Protein AF-A6TQS7-F1 (afdb_monomer_lite)

Organism: Alkaliphilus metalliredigens (strain QYMF) (NCBI:txid293826)

Radius of gyration: 16.56 Å; chains: 1; bounding box: 32×31×40 Å

pLDDT: mean 90.75, std 10.79, range [45.81, 98.19]

Secondary structure (DSSP, 8-state):
-----EETTEEGGGS-HHHHHHHHHHHHHHHHHHHHHHHHHHHHTT--HHHHHHHHT--

Foldseek 3Di:
DPPFDADPNHGPVPDDPVVNVVVVVVVVVVVVVVLVVVLVVCVVVVHDPVVNCVVVVHD

Sequence (59 aa):
MKTRITVGGVPWEELTEDHQQRVKDFVTGHVRRIVSEEVNSMIEKGKSMEEIKRFLKIN

Structure (mmCIF, N/CA/C/O backbone):
data_AF-A6TQS7-F1
#
_entry.id   AF-A6TQS7-F1
#
loop_
_atom_site.group_PDB
_atom_site.id
_atom_site.type_symbol
_atom_site.label_atom_id
_atom_site.label_alt_id
_atom_site.label_comp_id
_atom_site.label_asym_id
_atom_site.label_entity_id
_atom_site.label_seq_id
_atom_site.pdbx_PDB_ins_code
_atom_site.Cartn_x
_atom_site.Cartn_y
_atom_site.Cartn_z
_atom_site.occupancy
_atom_site.B_iso_or_equiv
_atom_site.auth_seq_id
_atom_site.auth_comp_id
_atom_site.auth_asym_id
_atom_site.auth_atom_i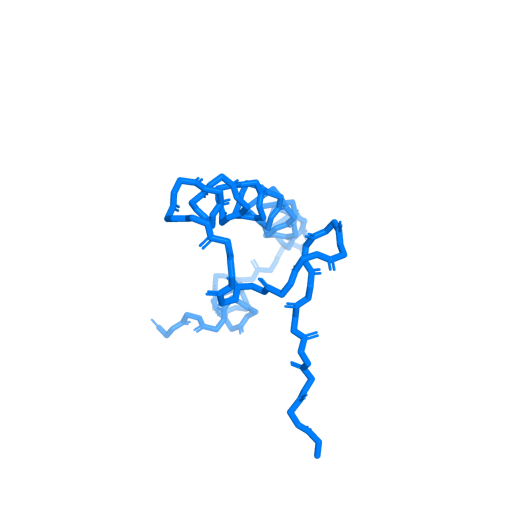d
_atom_site.pdbx_PDB_model_num
ATOM 1 N N . MET A 1 1 ? 1.512 -24.934 -12.424 1.00 45.81 1 MET A N 1
ATOM 2 C CA . MET A 1 1 ? 1.781 -23.806 -13.346 1.00 45.81 1 MET A CA 1
ATOM 3 C C . MET A 1 1 ? 2.288 -22.630 -12.529 1.00 45.81 1 MET A C 1
ATOM 5 O O . MET A 1 1 ? 1.590 -22.234 -11.608 1.00 45.81 1 MET A O 1
ATOM 9 N N . LYS A 1 2 ? 3.484 -22.095 -12.810 1.00 52.97 2 LYS A N 1
ATOM 10 C CA . LYS A 1 2 ? 3.882 -20.784 -12.272 1.00 52.97 2 LYS A CA 1
ATOM 11 C C . LYS A 1 2 ? 3.146 -19.723 -13.091 1.00 52.97 2 LYS A C 1
ATOM 13 O O . LYS A 1 2 ? 3.338 -19.671 -14.304 1.00 52.97 2 LYS A O 1
ATOM 18 N N . THR A 1 3 ? 2.279 -18.937 -12.464 1.00 57.28 3 THR A N 1
ATOM 19 C CA . THR A 1 3 ? 1.627 -17.796 -13.117 1.00 57.28 3 THR A CA 1
ATOM 20 C C . THR A 1 3 ? 2.717 -16.807 -13.520 1.00 57.28 3 THR A C 1
ATOM 22 O O . THR A 1 3 ? 3.361 -16.219 -12.654 1.00 57.28 3 THR A O 1
ATOM 25 N N . ARG A 1 4 ? 2.990 -16.673 -14.823 1.00 68.50 4 ARG A N 1
ATOM 26 C CA . ARG A 1 4 ? 3.942 -15.673 -15.321 1.00 68.50 4 ARG A CA 1
ATOM 27 C C . ARG A 1 4 ? 3.284 -14.305 -15.193 1.00 68.50 4 ARG A C 1
ATOM 29 O O . ARG A 1 4 ? 2.256 -14.063 -15.817 1.00 68.50 4 ARG A O 1
ATOM 36 N N . ILE A 1 5 ? 3.854 -13.438 -14.363 1.00 79.00 5 ILE A N 1
ATOM 37 C CA . ILE A 1 5 ? 3.422 -12.044 -14.272 1.00 79.00 5 ILE A CA 1
ATOM 38 C C . ILE A 1 5 ? 3.980 -11.328 -15.498 1.00 79.00 5 ILE A C 1
ATOM 40 O O . ILE A 1 5 ? 5.191 -11.322 -15.711 1.00 79.00 5 ILE A O 1
ATOM 44 N N . THR A 1 6 ? 3.100 -10.744 -16.306 1.00 83.00 6 THR A N 1
ATOM 45 C CA . THR A 1 6 ? 3.481 -9.910 -17.449 1.00 83.00 6 THR A CA 1
ATOM 46 C C . THR A 1 6 ? 3.004 -8.484 -17.226 1.00 83.00 6 THR A C 1
ATOM 48 O O . THR A 1 6 ? 1.845 -8.281 -16.863 1.00 83.00 6 THR A O 1
ATOM 51 N N . VAL A 1 7 ? 3.857 -7.498 -17.494 1.00 79.44 7 VAL A N 1
ATOM 52 C CA . VAL A 1 7 ? 3.496 -6.074 -17.489 1.00 79.44 7 VAL A CA 1
ATOM 53 C C . VAL A 1 7 ? 3.542 -5.581 -18.929 1.00 79.44 7 VAL A C 1
ATOM 55 O O . VAL A 1 7 ? 4.581 -5.656 -19.576 1.00 79.44 7 VAL A O 1
ATOM 58 N N . GLY A 1 8 ? 2.401 -5.136 -19.464 1.00 81.62 8 GLY A N 1
ATOM 59 C CA . GLY A 1 8 ? 2.315 -4.694 -20.863 1.00 81.62 8 GLY A CA 1
ATOM 60 C C . GLY A 1 8 ? 2.648 -5.787 -21.889 1.00 81.62 8 GLY A C 1
ATOM 61 O O . GLY A 1 8 ? 3.124 -5.476 -22.972 1.00 81.62 8 GLY A O 1
ATOM 62 N N . GLY A 1 9 ? 2.443 -7.063 -21.542 1.00 85.12 9 GLY A N 1
ATOM 63 C CA . GLY A 1 9 ? 2.779 -8.209 -22.398 1.00 85.12 9 GLY A CA 1
ATOM 64 C C . GLY A 1 9 ? 4.221 -8.713 -22.273 1.00 85.12 9 GLY A C 1
ATOM 65 O O . GLY A 1 9 ? 4.530 -9.764 -22.826 1.00 85.12 9 GLY A O 1
ATOM 66 N N . VAL A 1 10 ? 5.077 -8.033 -21.503 1.00 86.31 10 VAL A N 1
ATOM 67 C CA . VAL A 1 10 ? 6.465 -8.451 -21.249 1.00 86.31 10 VAL A CA 1
ATOM 68 C C . VAL A 1 10 ? 6.546 -9.189 -19.909 1.00 86.31 10 VAL A C 1
ATOM 70 O O . VAL A 1 10 ? 6.025 -8.677 -18.910 1.00 86.31 10 VAL A O 1
ATOM 73 N N . PRO A 1 11 ? 7.157 -10.385 -19.839 1.00 91.19 11 PRO A N 1
ATOM 74 C CA . PRO A 1 11 ? 7.400 -11.079 -18.577 1.00 91.19 11 PRO A CA 1
ATOM 75 C C . PRO A 1 11 ? 8.174 -10.211 -17.582 1.00 91.19 11 PRO A C 1
ATOM 77 O O . PRO A 1 11 ? 9.124 -9.530 -17.948 1.00 91.19 11 PRO A O 1
ATOM 80 N N . TRP A 1 12 ? 7.797 -10.266 -16.304 1.00 89.75 12 TRP A N 1
ATOM 81 C CA . TRP A 1 12 ? 8.436 -9.485 -15.239 1.00 89.75 12 TRP A CA 1
ATOM 82 C C . TRP A 1 12 ? 9.965 -9.624 -15.223 1.00 89.75 12 TRP A C 1
ATOM 84 O O . TRP A 1 12 ? 10.68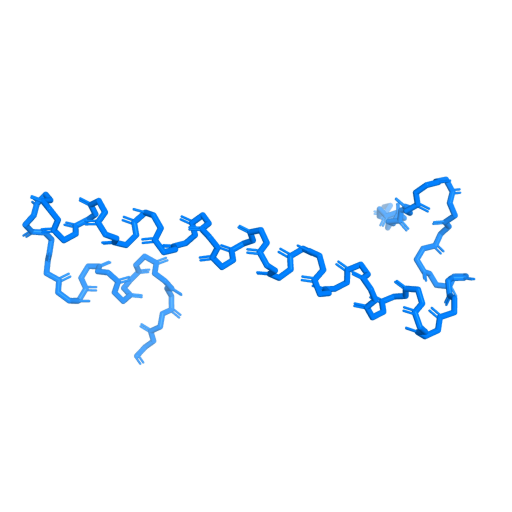0 -8.639 -15.068 1.00 89.75 12 TRP A O 1
ATOM 94 N N . GLU A 1 13 ? 10.454 -10.847 -15.416 1.00 90.50 13 GLU A N 1
ATOM 95 C CA . GLU A 1 13 ? 11.882 -11.187 -15.364 1.00 90.50 13 GLU A CA 1
ATOM 96 C C . GLU A 1 13 ? 12.674 -10.651 -16.568 1.00 90.50 13 GLU A C 1
ATOM 98 O O . GLU A 1 13 ? 13.897 -10.600 -16.523 1.00 90.50 13 GLU A O 1
ATOM 103 N N . GLU A 1 14 ? 11.978 -10.213 -17.621 1.00 92.38 14 GLU A N 1
ATOM 104 C CA . GLU A 1 14 ? 12.560 -9.590 -18.816 1.00 92.38 14 GLU A CA 1
ATOM 105 C C . GLU A 1 14 ? 12.526 -8.051 -18.752 1.00 92.38 14 GLU A C 1
ATOM 107 O O . GLU A 1 14 ? 13.085 -7.376 -19.617 1.00 92.38 14 GLU A O 1
ATOM 112 N N . LEU A 1 15 ? 11.884 -7.467 -17.733 1.00 90.44 15 LEU A N 1
ATOM 113 C CA . LEU A 1 15 ? 11.895 -6.021 -17.515 1.00 90.44 15 LEU A CA 1
ATOM 114 C C . LEU A 1 15 ? 13.245 -5.567 -16.956 1.00 90.44 15 LEU A C 1
ATOM 116 O O . LEU A 1 15 ? 13.812 -6.208 -16.073 1.00 90.44 15 LEU A O 1
ATOM 120 N N . THR A 1 16 ? 13.712 -4.399 -17.400 1.00 94.31 16 THR A N 1
ATOM 121 C CA . THR A 1 16 ? 14.864 -3.734 -16.775 1.00 94.31 16 THR A CA 1
ATOM 122 C C . THR A 1 16 ? 14.552 -3.342 -15.328 1.00 94.31 16 THR A C 1
ATOM 124 O O . THR A 1 16 ? 13.388 -3.141 -14.968 1.00 94.31 16 THR A O 1
ATOM 127 N N . GLU A 1 17 ? 15.591 -3.171 -14.507 1.00 93.75 17 GLU A N 1
ATOM 128 C CA . GLU A 1 17 ? 15.445 -2.760 -13.102 1.00 93.75 17 GLU A CA 1
ATOM 129 C C . GLU A 1 17 ? 14.640 -1.459 -12.961 1.00 93.75 17 GLU A C 1
ATOM 131 O O . GLU A 1 17 ? 13.704 -1.400 -12.164 1.00 93.75 17 GLU A O 1
ATOM 136 N N . ASP A 1 18 ? 14.906 -0.463 -13.811 1.00 94.50 18 ASP A N 1
ATOM 137 C CA . ASP A 1 18 ? 14.161 0.802 -13.844 1.00 94.50 18 ASP A CA 1
ATOM 138 C C . ASP A 1 18 ? 12.664 0.606 -14.115 1.00 94.50 18 ASP A C 1
ATOM 140 O O . ASP A 1 18 ? 11.815 1.240 -13.482 1.00 94.50 18 ASP A O 1
ATOM 144 N N . HIS A 1 19 ? 12.309 -0.273 -15.056 1.00 91.38 19 HIS A N 1
ATOM 145 C CA . HIS A 1 19 ? 10.908 -0.563 -15.354 1.00 91.38 19 HIS A CA 1
ATOM 146 C C . HIS A 1 19 ? 10.237 -1.290 -14.193 1.00 91.38 19 HIS A C 1
ATOM 148 O O . HIS A 1 19 ? 9.131 -0.916 -13.797 1.00 91.38 19 HIS A O 1
ATOM 154 N N . GLN A 1 20 ? 10.908 -2.288 -13.613 1.00 93.69 20 GLN A N 1
ATOM 155 C CA . GLN A 1 20 ? 10.406 -2.968 -12.424 1.00 93.69 20 GLN A CA 1
ATOM 156 C C . GLN A 1 20 ? 10.197 -1.982 -11.271 1.00 93.69 20 GLN A C 1
ATOM 158 O O . GLN A 1 20 ? 9.175 -2.056 -10.588 1.00 93.69 20 GLN A O 1
ATOM 163 N N . GLN A 1 21 ? 11.121 -1.038 -11.075 1.00 94.44 21 GLN A N 1
ATOM 164 C CA . GLN A 1 21 ? 11.017 -0.025 -10.032 1.00 94.44 21 GLN A CA 1
ATOM 165 C C . GLN A 1 21 ? 9.822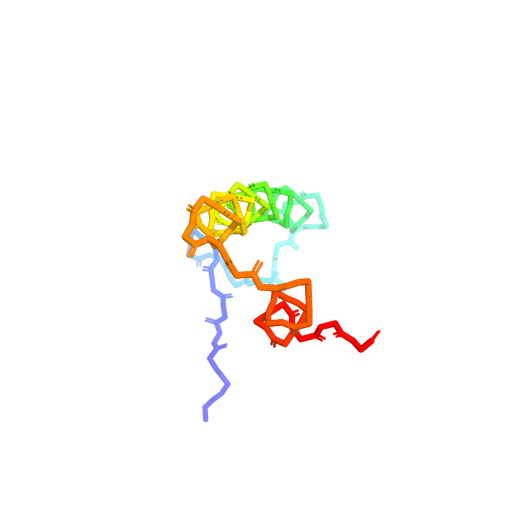 0.902 -10.266 1.00 94.44 21 GLN A C 1
ATOM 167 O O . GLN A 1 21 ? 9.001 1.063 -9.369 1.00 94.44 21 GLN A O 1
ATOM 172 N N . ARG A 1 22 ? 9.629 1.407 -11.491 1.00 93.19 22 ARG A N 1
ATOM 173 C CA . ARG A 1 22 ? 8.450 2.227 -11.831 1.00 93.19 22 ARG A CA 1
ATOM 174 C C . ARG A 1 22 ? 7.134 1.495 -11.580 1.00 93.19 22 ARG A C 1
ATOM 176 O O . ARG A 1 22 ? 6.188 2.095 -11.074 1.00 93.19 22 ARG A O 1
ATOM 183 N N . VAL A 1 23 ? 7.062 0.204 -11.913 1.00 92.00 23 VAL A N 1
ATOM 184 C CA . VAL A 1 23 ? 5.867 -0.609 -11.642 1.00 92.00 23 VAL A CA 1
ATOM 185 C C . VAL A 1 23 ? 5.656 -0.770 -10.138 1.00 92.00 23 VAL A C 1
ATOM 187 O O . VAL A 1 23 ? 4.534 -0.588 -9.666 1.00 92.00 23 VAL A O 1
ATOM 190 N N . LYS A 1 24 ? 6.715 -1.062 -9.372 1.00 92.81 24 LYS A N 1
ATOM 191 C CA . LYS A 1 24 ? 6.641 -1.139 -7.905 1.00 92.81 24 LYS A CA 1
ATOM 192 C C . LYS A 1 24 ? 6.152 0.174 -7.308 1.00 92.81 24 LYS A C 1
ATOM 194 O O . LYS A 1 24 ? 5.246 0.138 -6.482 1.00 92.81 24 LYS A O 1
ATOM 199 N N . ASP A 1 25 ? 6.690 1.307 -7.743 1.00 94.88 25 ASP A N 1
ATOM 200 C CA . ASP A 1 25 ? 6.312 2.629 -7.240 1.00 94.88 25 ASP A CA 1
ATOM 201 C C . ASP A 1 25 ? 4.848 2.942 -7.560 1.00 94.88 25 ASP A C 1
ATOM 203 O O . ASP A 1 25 ? 4.086 3.351 -6.680 1.00 94.88 25 ASP A O 1
ATOM 207 N N . PHE A 1 26 ? 4.423 2.666 -8.797 1.00 92.50 26 PHE A N 1
ATOM 208 C CA . PHE A 1 26 ? 3.037 2.835 -9.225 1.00 92.50 26 PHE A CA 1
ATOM 209 C C . PHE A 1 26 ? 2.076 1.998 -8.373 1.00 92.50 26 PHE A C 1
ATOM 211 O O . PHE A 1 26 ? 1.107 2.530 -7.824 1.00 92.50 26 PHE A O 1
ATOM 218 N N . VAL A 1 27 ? 2.352 0.699 -8.227 1.00 92.56 27 VAL A N 1
ATOM 219 C CA . VAL A 1 27 ? 1.515 -0.217 -7.440 1.00 92.56 27 VAL A CA 1
ATOM 220 C C . VAL A 1 27 ? 1.514 0.189 -5.969 1.00 92.56 27 VAL A C 1
ATOM 222 O O . VAL A 1 27 ? 0.451 0.270 -5.357 1.00 92.56 27 VAL A O 1
ATOM 225 N N . THR A 1 28 ? 2.679 0.517 -5.410 1.00 94.06 28 THR A N 1
ATOM 226 C CA . THR A 1 28 ? 2.821 0.942 -4.010 1.00 94.06 28 THR A CA 1
ATOM 227 C C . THR A 1 28 ? 2.016 2.207 -3.734 1.00 94.06 28 THR A C 1
ATOM 229 O O . THR A 1 28 ? 1.319 2.274 -2.723 1.00 94.06 28 THR A O 1
ATOM 232 N N . GLY A 1 29 ? 2.039 3.187 -4.642 1.00 94.25 29 GLY A N 1
ATOM 233 C CA . GLY A 1 29 ? 1.229 4.401 -4.526 1.00 94.25 29 GLY A CA 1
ATOM 234 C C . GLY A 1 2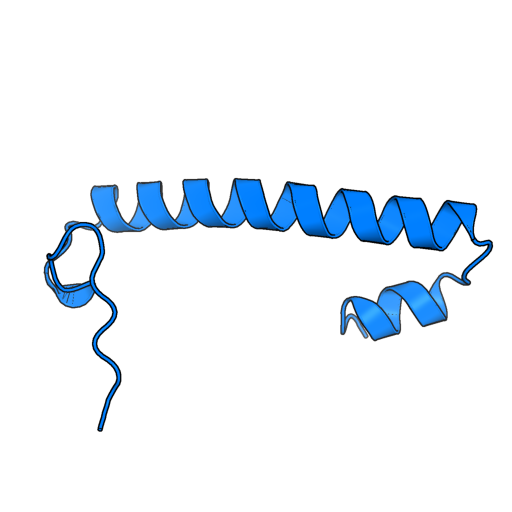9 ? -0.273 4.107 -4.491 1.00 94.25 29 GLY A C 1
ATOM 235 O O . GLY A 1 29 ? -0.985 4.623 -3.627 1.00 94.25 29 GLY A O 1
ATOM 236 N N . HIS A 1 30 ? -0.750 3.225 -5.374 1.00 94.31 30 HIS A N 1
ATOM 237 C CA . HIS A 1 30 ? -2.160 2.824 -5.415 1.00 94.31 30 HIS A CA 1
ATOM 238 C C . HIS A 1 30 ? -2.581 2.076 -4.150 1.00 94.31 30 HIS A C 1
ATOM 240 O O . HIS A 1 30 ? -3.603 2.409 -3.550 1.00 94.31 30 HIS A O 1
ATOM 246 N N . VAL A 1 31 ? -1.776 1.105 -3.716 1.00 95.00 31 VAL A N 1
ATOM 247 C CA . VAL A 1 31 ? -2.039 0.332 -2.498 1.00 95.00 31 VAL A CA 1
ATOM 248 C C . VAL A 1 31 ? -2.033 1.245 -1.276 1.00 95.00 31 VAL A C 1
ATOM 250 O O . VAL A 1 31 ? -2.950 1.168 -0.465 1.00 95.00 31 VAL A O 1
ATOM 253 N N . ARG A 1 32 ? -1.067 2.167 -1.165 1.00 95.31 32 ARG A N 1
ATOM 254 C CA . ARG A 1 32 ? -1.007 3.133 -0.060 1.00 95.31 32 ARG A CA 1
ATOM 255 C C . ARG A 1 32 ? -2.284 3.961 0.034 1.00 95.31 32 ARG A C 1
ATOM 257 O O . ARG A 1 32 ? -2.780 4.158 1.142 1.00 95.31 32 ARG A O 1
ATOM 264 N N . ARG A 1 33 ? -2.819 4.425 -1.101 1.00 96.38 33 ARG A N 1
ATOM 265 C CA . ARG A 1 33 ? -4.073 5.187 -1.133 1.00 96.38 33 ARG A CA 1
ATOM 266 C C . ARG A 1 33 ? -5.246 4.343 -0.634 1.00 96.38 33 ARG A C 1
ATOM 268 O O . ARG A 1 33 ? -5.910 4.757 0.307 1.00 96.38 33 ARG A O 1
ATOM 275 N N . ILE A 1 34 ? -5.438 3.151 -1.202 1.00 96.25 34 ILE A N 1
ATOM 276 C CA . ILE A 1 34 ? -6.536 2.237 -0.836 1.00 96.25 34 ILE A CA 1
ATOM 277 C C . ILE A 1 34 ? -6.480 1.877 0.652 1.00 96.25 34 ILE A C 1
ATOM 279 O O . ILE A 1 34 ? -7.482 1.962 1.354 1.00 96.25 34 ILE A O 1
ATOM 283 N N . VAL A 1 35 ? -5.298 1.508 1.151 1.00 96.00 35 VAL A N 1
ATOM 284 C CA . VAL A 1 35 ? -5.119 1.141 2.560 1.00 96.00 35 VAL A CA 1
ATOM 285 C C . VAL A 1 35 ? -5.400 2.333 3.474 1.00 96.00 35 VAL A C 1
ATOM 287 O O . VAL A 1 35 ? -6.058 2.164 4.495 1.00 96.00 35 VAL A O 1
ATOM 290 N N . SER A 1 36 ? -4.951 3.537 3.109 1.00 96.56 36 SER A N 1
ATOM 291 C CA . SER A 1 36 ? -5.229 4.751 3.892 1.00 96.56 36 SER A CA 1
ATOM 292 C C . SER A 1 36 ? -6.726 5.070 3.945 1.00 96.56 36 SER A C 1
ATOM 294 O O . SER A 1 36 ? -7.242 5.379 5.015 1.00 96.56 36 SER A O 1
ATOM 296 N N . GLU A 1 37 ? -7.425 4.973 2.810 1.00 97.75 37 GLU A N 1
ATOM 297 C CA . GLU A 1 37 ? -8.877 5.182 2.725 1.00 97.75 37 GLU A CA 1
ATOM 298 C C . GLU A 1 37 ? -9.639 4.188 3.612 1.00 97.75 37 GLU A C 1
ATOM 300 O O . GLU A 1 37 ? -10.512 4.593 4.380 1.00 97.75 37 GLU A O 1
ATOM 305 N N . GLU A 1 38 ? -9.262 2.907 3.580 1.00 97.62 38 GLU A N 1
ATOM 306 C CA . GLU A 1 38 ? -9.907 1.883 4.405 1.00 97.62 38 GLU A CA 1
ATOM 307 C C . GLU A 1 38 ? -9.641 2.105 5.901 1.00 97.62 38 GLU A C 1
ATOM 309 O O . GLU A 1 38 ? -10.572 2.0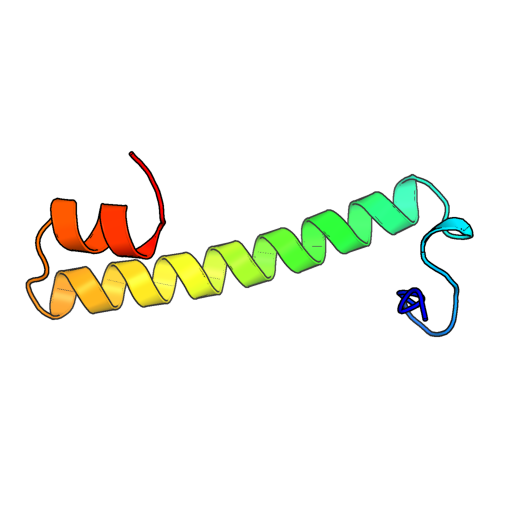72 6.704 1.00 97.62 38 GLU A O 1
ATOM 314 N N . VAL A 1 39 ? -8.394 2.406 6.286 1.00 97.62 39 VAL A N 1
ATOM 315 C CA . VAL A 1 39 ? -8.040 2.704 7.685 1.00 97.62 39 VAL A CA 1
ATOM 316 C C . VAL A 1 39 ? -8.810 3.920 8.201 1.00 97.62 39 VAL A C 1
ATOM 318 O O . VAL A 1 39 ? -9.357 3.867 9.302 1.00 97.62 39 VAL A O 1
ATOM 321 N N . ASN A 1 40 ? -8.915 4.988 7.407 1.00 97.81 40 ASN A N 1
ATOM 322 C CA . ASN A 1 40 ? -9.708 6.160 7.776 1.00 97.81 40 ASN A CA 1
ATOM 323 C C . ASN A 1 40 ? -11.190 5.799 7.947 1.00 97.81 40 ASN A C 1
ATOM 325 O O . ASN A 1 40 ? -11.789 6.155 8.960 1.00 97.81 40 ASN A O 1
ATOM 329 N N . SER A 1 41 ? -11.762 5.009 7.030 1.00 98.19 41 SER A N 1
ATOM 330 C CA . SER A 1 41 ? -13.144 4.531 7.159 1.00 98.19 41 SER A CA 1
ATOM 331 C C . SER A 1 41 ? -13.356 3.685 8.421 1.00 98.19 41 SER A C 1
ATOM 333 O O . SER A 1 41 ? -14.394 3.788 9.076 1.00 98.19 41 SER A O 1
ATOM 335 N N . MET A 1 42 ? -12.384 2.848 8.797 1.00 98.19 42 MET A N 1
ATOM 336 C CA . MET A 1 42 ? -12.438 2.078 10.042 1.00 98.19 42 MET A CA 1
ATOM 337 C C . MET A 1 42 ? -12.453 2.994 11.272 1.00 98.19 42 MET A C 1
ATOM 339 O O . MET A 1 42 ? -13.245 2.759 12.186 1.00 98.19 42 MET A O 1
ATOM 343 N N . ILE A 1 43 ? -11.627 4.045 11.283 1.00 97.31 43 ILE A N 1
ATOM 344 C CA . ILE A 1 43 ? -11.597 5.043 12.363 1.00 97.31 43 ILE A CA 1
ATOM 345 C C . ILE A 1 43 ? -12.947 5.764 12.467 1.00 97.31 43 ILE A C 1
ATOM 347 O O . ILE A 1 43 ? -13.504 5.852 13.559 1.00 97.31 43 ILE A O 1
ATOM 351 N N . GLU A 1 44 ? -13.515 6.210 11.344 1.00 98.19 44 GLU A N 1
ATOM 352 C CA . GLU A 1 44 ? -14.834 6.863 11.300 1.00 98.19 44 GLU A CA 1
ATOM 353 C C . GLU A 1 44 ? -15.961 5.952 11.812 1.00 98.19 44 GLU A C 1
ATOM 355 O O . GLU A 1 44 ? -16.895 6.412 12.465 1.00 98.19 44 GLU A O 1
ATOM 360 N N . LYS A 1 45 ? -15.848 4.639 11.583 1.00 98.06 45 LYS A N 1
ATOM 361 C CA . LYS A 1 45 ? -16.763 3.613 12.115 1.00 98.06 45 LYS A CA 1
ATOM 362 C C . LYS A 1 45 ? -16.514 3.276 13.593 1.00 98.06 45 LYS A C 1
ATOM 364 O O . LYS A 1 45 ? -17.157 2.369 14.121 1.00 98.06 45 LYS A O 1
ATOM 369 N N . GLY A 1 46 ? -15.578 3.958 14.257 1.00 97.88 46 GLY A N 1
ATOM 370 C CA . GLY A 1 46 ? -15.257 3.763 15.671 1.00 97.88 46 GLY A CA 1
ATOM 371 C C . GLY A 1 46 ? -14.467 2.487 15.969 1.00 97.88 46 GLY A C 1
ATOM 372 O O . GLY A 1 46 ? -14.541 1.972 17.085 1.00 97.88 46 GLY A O 1
ATOM 373 N N . LYS A 1 47 ? -13.736 1.938 14.989 1.00 98.12 47 LYS A N 1
ATOM 374 C CA . LYS A 1 47 ? -12.899 0.751 15.200 1.00 98.12 47 LYS A CA 1
ATOM 375 C C . LYS A 1 47 ? -11.714 1.055 16.106 1.00 98.12 47 LYS A C 1
ATOM 377 O O . LYS A 1 47 ? -11.087 2.109 16.019 1.00 98.12 47 LYS A O 1
ATOM 382 N N . SER A 1 48 ? -11.385 0.094 16.961 1.00 97.62 48 SER A N 1
ATOM 383 C CA . SER A 1 48 ? -10.228 0.188 17.848 1.00 97.62 48 SER A CA 1
ATOM 384 C C . SER A 1 48 ? -8.910 0.031 17.083 1.00 97.62 48 SER A C 1
ATOM 386 O O . SER A 1 48 ? -8.843 -0.616 16.035 1.00 97.62 48 SER A O 1
ATOM 388 N N . MET A 1 49 ? -7.826 0.559 17.656 1.00 96.31 49 MET A N 1
ATOM 389 C CA . MET A 1 49 ? -6.476 0.400 17.104 1.00 96.31 49 MET A CA 1
ATOM 390 C C . MET A 1 49 ? -6.092 -1.078 16.918 1.00 96.31 49 MET A C 1
ATOM 392 O O . MET A 1 49 ? -5.468 -1.431 15.925 1.00 96.31 49 MET A O 1
ATOM 396 N N . GLU A 1 50 ? -6.514 -1.963 17.825 1.00 97.00 50 GLU A N 1
ATOM 397 C CA . GLU A 1 50 ? -6.250 -3.404 17.724 1.00 97.00 50 GLU A CA 1
ATOM 398 C C . GLU A 1 50 ? -7.003 -4.069 16.561 1.00 97.00 50 GLU A C 1
ATOM 400 O O . GLU A 1 50 ? -6.473 -4.962 15.904 1.00 97.00 50 GLU A O 1
ATOM 405 N N . GLU A 1 51 ? -8.222 -3.623 16.243 1.00 96.62 51 GLU A N 1
ATOM 406 C CA . GLU A 1 51 ? -8.930 -4.085 15.041 1.00 96.62 51 GLU A CA 1
ATOM 407 C C . GLU A 1 51 ? -8.239 -3.618 13.757 1.00 96.62 51 GLU A C 1
ATOM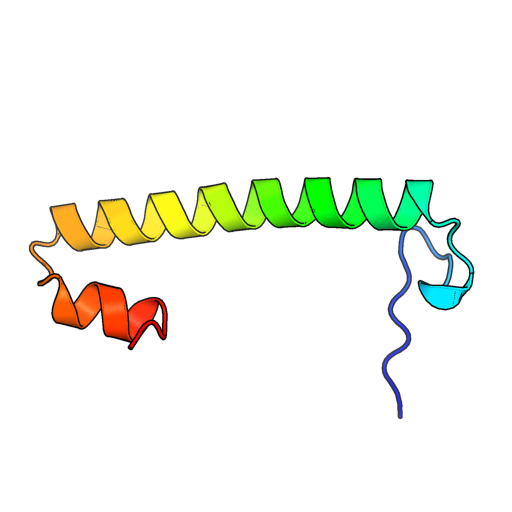 409 O O . GLU A 1 51 ? -8.119 -4.401 12.814 1.00 96.62 51 GLU A O 1
ATOM 414 N N . ILE A 1 52 ? -7.751 -2.375 13.731 1.00 96.75 52 ILE A N 1
ATOM 415 C CA . ILE A 1 52 ? -7.014 -1.821 12.588 1.00 96.75 52 ILE A CA 1
ATOM 416 C C . ILE A 1 52 ? -5.685 -2.563 12.395 1.00 96.75 52 ILE A C 1
ATOM 418 O O . ILE A 1 52 ? -5.377 -2.987 11.283 1.00 96.75 52 ILE A O 1
ATOM 422 N N . LYS A 1 53 ? -4.922 -2.806 13.468 1.00 95.94 53 LYS A N 1
ATOM 423 C CA . LYS A 1 53 ? -3.691 -3.614 13.418 1.00 95.94 53 LYS A CA 1
ATOM 424 C C . LYS A 1 53 ? -3.947 -5.026 12.897 1.00 95.94 53 LYS A C 1
ATOM 426 O O . LYS A 1 53 ? -3.233 -5.476 12.002 1.00 95.94 53 LYS A O 1
ATOM 431 N N . ARG A 1 54 ? -5.006 -5.694 13.380 1.00 95.81 54 ARG A N 1
ATOM 432 C CA . ARG A 1 54 ? -5.426 -7.013 12.873 1.00 95.81 54 ARG A CA 1
ATOM 433 C C . ARG A 1 54 ? -5.757 -6.981 11.382 1.00 95.81 54 ARG A C 1
ATOM 435 O O . ARG A 1 54 ? -5.338 -7.883 10.661 1.00 95.81 54 ARG A O 1
ATOM 442 N N . PHE A 1 55 ? -6.469 -5.954 10.914 1.00 94.06 55 PHE A N 1
ATOM 443 C CA . PHE A 1 55 ? -6.755 -5.761 9.489 1.00 94.06 55 PHE A CA 1
ATOM 444 C C . PHE A 1 55 ? -5.468 -5.597 8.665 1.00 94.06 55 PHE A C 1
ATOM 446 O O . PHE A 1 55 ? -5.286 -6.279 7.657 1.00 94.06 55 PHE A O 1
ATOM 453 N N . LEU A 1 56 ? -4.542 -4.758 9.137 1.00 94.56 56 LEU A N 1
ATOM 454 C CA . LEU A 1 56 ? -3.252 -4.512 8.486 1.00 94.56 56 LEU A CA 1
ATOM 455 C C . LEU A 1 56 ? -2.247 -5.662 8.656 1.00 94.56 56 LEU A C 1
ATOM 457 O O . LEU A 1 56 ? -1.173 -5.618 8.058 1.00 94.56 56 LEU A O 1
ATOM 461 N N . LYS A 1 57 ? -2.583 -6.688 9.451 1.00 94.06 57 LYS A N 1
ATOM 462 C CA . LYS A 1 57 ? -1.688 -7.790 9.841 1.00 94.06 57 LYS A CA 1
ATOM 463 C C . LYS A 1 57 ? -0.371 -7.289 10.447 1.00 94.06 57 LYS A C 1
ATOM 465 O O . LYS A 1 57 ? 0.689 -7.868 10.218 1.00 94.06 57 LYS A O 1
ATOM 470 N N . ILE A 1 58 ? -0.456 -6.200 11.204 1.00 91.25 58 ILE A N 1
ATOM 471 C CA . ILE A 1 58 ? 0.645 -5.648 11.989 1.00 91.25 58 ILE A CA 1
ATOM 472 C C . ILE A 1 58 ? 0.501 -6.214 13.403 1.00 91.25 58 ILE A C 1
ATOM 474 O O . ILE A 1 58 ? -0.580 -6.116 13.985 1.00 91.25 58 ILE A O 1
ATOM 478 N N . ASN A 1 59 ? 1.571 -6.820 13.919 1.00 76.06 59 ASN A N 1
ATOM 479 C CA . ASN A 1 59 ? 1.649 -7.291 15.305 1.00 76.06 59 ASN A CA 1
ATOM 480 C C . ASN A 1 59 ? 2.056 -6.146 16.235 1.00 76.06 59 ASN A C 1
ATOM 482 O O . ASN A 1 59 ? 3.005 -5.417 15.866 1.00 76.06 59 ASN A O 1
#